Protein AF-A0A534N889-F1 (afdb_monomer)

Nearest PDB structures (foldseek):
  6cfc-assembly1_A  TM=6.409E-01  e=2.423E+00  Campylobacter jejuni
  8gfq-assembly1_A  TM=6.200E-01  e=3.032E+00  Campylobacter jejuni

Radius of gyration: 15.73 Å; Cα contacts (8 Å, |Δi|>4): 62; chains: 1; bounding box: 34×34×41 Å

Mean predicted aligned error: 10.0 Å

Sequence (106 aa):
QLKPSTFAWIAGRNPDIGDGAAVSEDPVIDVRLAIRYFGWLERSFHRREEALMAYNAGPGRMRHYKRVGIPPAVRAYPRKVMREYERFARLAGRQDPRDVMLARAN

Solvent-accessible surface area (backbone atoms only — not comparable to full-atom values): 6283 Å² total; per-residue (Å²): 133,80,51,71,70,56,47,50,58,48,27,73,73,39,63,92,74,39,62,78,82,76,50,92,78,44,71,67,51,49,50,53,52,50,52,55,50,48,55,50,33,40,74,75,25,91,43,69,57,53,19,47,27,19,70,77,63,34,60,71,53,40,62,49,25,76,75,76,55,71,54,68,75,51,67,49,43,36,62,55,52,50,54,53,48,53,52,50,48,58,73,60,56,82,57,57,82,65,56,70,62,57,72,74,75,117

Foldseek 3Di:
DQDLVNLLVLCVVCVVLHHSPPQPPDPVSVVVSVVVQLVVLCVVPVDNLLSQLCRVCPPVVSVVCVPVPDDPVSNCRVVVVVVVVVVVCVVVPPDDPVNVVVVVVD

Secondary structure (DSSP, 8-state):
---HHHHHHHHTT-TTT--TTTTTS-HHHHHHHHHHHHHHHHHHSSSHHHHHHHHHH-HHHHHHHHHH---HHHHTHHHHHHHHHHHHHHHTTT--TTHHHHTT--

Structure (mmCIF, N/CA/C/O backbone):
data_AF-A0A534N889-F1
#
_entry.id   AF-A0A534N889-F1
#
loop_
_atom_site.group_PDB
_atom_site.id
_atom_site.type_symbol
_atom_site.label_atom_id
_atom_site.label_alt_id
_atom_site.label_comp_id
_atom_site.label_asym_id
_atom_site.label_entity_id
_atom_site.label_seq_id
_atom_site.pdbx_PDB_ins_code
_atom_site.Cartn_x
_atom_site.Cartn_y
_atom_site.Cartn_z
_atom_site.occupancy
_atom_site.B_iso_or_equiv
_atom_site.auth_seq_id
_atom_site.auth_comp_id
_atom_site.auth_asym_id
_atom_site.auth_atom_id
_atom_site.pdbx_PDB_model_num
ATOM 1 N N . GLN A 1 1 ? 3.783 2.123 -8.141 1.00 55.53 1 GLN A N 1
ATOM 2 C CA . GLN A 1 1 ? 5.107 2.720 -7.914 1.00 55.53 1 GLN A CA 1
ATOM 3 C C . GLN A 1 1 ? 5.433 2.623 -6.436 1.00 55.53 1 GLN A C 1
ATOM 5 O O . GLN A 1 1 ? 4.734 3.232 -5.626 1.00 55.53 1 GLN A O 1
ATOM 10 N N . LEU A 1 2 ? 6.391 1.764 -6.082 1.00 55.22 2 LEU A N 1
ATOM 11 C CA . LEU A 1 2 ? 6.935 1.698 -4.727 1.00 55.22 2 LEU A CA 1
ATOM 12 C C . LEU A 1 2 ? 7.663 3.014 -4.438 1.00 55.22 2 LEU A C 1
ATOM 14 O O . LEU A 1 2 ? 8.301 3.583 -5.317 1.00 55.22 2 LEU A O 1
ATOM 18 N N . LYS A 1 3 ? 7.552 3.533 -3.214 1.00 58.84 3 LYS A N 1
ATOM 19 C CA . LYS A 1 3 ? 8.386 4.677 -2.829 1.00 58.84 3 LYS A CA 1
ATOM 20 C C . LYS A 1 3 ? 9.838 4.197 -2.694 1.00 58.84 3 LYS A C 1
ATOM 22 O O . LYS A 1 3 ? 10.024 3.131 -2.107 1.00 58.84 3 LYS A O 1
ATOM 27 N N . PRO A 1 4 ? 10.850 4.980 -3.108 1.00 51.06 4 PRO A N 1
ATOM 28 C CA . PRO A 1 4 ? 12.261 4.601 -2.959 1.00 51.06 4 PRO A CA 1
ATOM 29 C C . PRO A 1 4 ? 12.643 4.202 -1.524 1.00 51.06 4 PRO A C 1
ATOM 31 O O . PRO A 1 4 ? 13.384 3.251 -1.306 1.00 51.06 4 PRO A O 1
ATOM 34 N N . SER A 1 5 ? 12.053 4.853 -0.514 1.00 52.56 5 SER A N 1
ATOM 35 C CA . SER A 1 5 ? 12.255 4.494 0.897 1.00 52.56 5 SER A CA 1
ATOM 36 C C . SER A 1 5 ? 11.585 3.178 1.310 1.00 52.56 5 SER A C 1
ATOM 38 O O . SER A 1 5 ? 12.095 2.475 2.178 1.00 52.56 5 SER A O 1
ATOM 40 N N . THR A 1 6 ? 10.460 2.816 0.687 1.00 62.09 6 THR A N 1
ATOM 41 C CA . THR A 1 6 ? 9.838 1.496 0.849 1.00 62.09 6 THR A CA 1
ATOM 42 C C . THR A 1 6 ? 10.700 0.432 0.180 1.00 62.09 6 THR A C 1
ATOM 44 O O . THR A 1 6 ? 10.930 -0.613 0.772 1.00 62.09 6 THR A O 1
ATOM 47 N N . PHE A 1 7 ? 11.239 0.725 -1.000 1.00 63.03 7 PHE A N 1
ATOM 48 C CA . PHE A 1 7 ? 12.126 -0.167 -1.735 1.00 63.03 7 PHE A CA 1
ATOM 49 C C . PHE A 1 7 ? 13.418 -0.478 -0.959 1.00 63.03 7 PHE A C 1
ATOM 51 O O . PHE A 1 7 ? 13.702 -1.643 -0.695 1.00 63.03 7 PHE A O 1
ATOM 58 N N . ALA A 1 8 ? 14.125 0.547 -0.469 1.00 57.69 8 ALA A N 1
ATOM 59 C CA . ALA A 1 8 ? 15.330 0.378 0.350 1.00 57.69 8 ALA A CA 1
ATOM 60 C C . ALA A 1 8 ? 15.066 -0.418 1.644 1.00 57.69 8 ALA A C 1
ATOM 62 O O . ALA A 1 8 ? 15.860 -1.274 2.035 1.00 57.69 8 ALA A O 1
ATOM 63 N N . TRP A 1 9 ? 13.914 -0.191 2.289 1.00 62.03 9 TRP A N 1
ATOM 64 C CA . TRP A 1 9 ? 13.508 -0.955 3.473 1.00 62.03 9 TRP A CA 1
ATOM 65 C C . TRP A 1 9 ? 13.227 -2.435 3.154 1.00 62.03 9 TRP A C 1
ATOM 67 O O . TRP A 1 9 ? 13.544 -3.308 3.962 1.00 62.03 9 TRP A O 1
ATOM 77 N N . ILE A 1 10 ? 12.636 -2.732 1.990 1.00 65.75 10 ILE A N 1
ATOM 78 C CA . ILE A 1 10 ? 12.335 -4.105 1.557 1.00 65.75 10 ILE A CA 1
ATOM 79 C C . ILE A 1 10 ? 13.614 -4.843 1.153 1.00 65.75 10 ILE A C 1
ATOM 81 O O . ILE A 1 10 ? 13.797 -5.980 1.592 1.00 65.75 10 ILE A O 1
ATOM 85 N N . ALA A 1 11 ? 14.484 -4.216 0.357 1.00 58.28 11 ALA A N 1
ATOM 86 C CA . ALA A 1 11 ? 15.732 -4.808 -0.125 1.00 58.28 11 ALA A CA 1
ATOM 87 C C . ALA A 1 11 ? 16.656 -5.197 1.041 1.00 58.28 11 ALA A C 1
ATOM 89 O O . ALA A 1 11 ? 17.093 -6.340 1.129 1.00 58.28 11 ALA A O 1
ATOM 90 N N . GLY A 1 12 ? 16.822 -4.317 2.038 1.00 60.47 12 GLY A N 1
ATOM 91 C CA . GLY A 1 12 ? 17.615 -4.620 3.238 1.00 60.47 12 GLY A CA 1
ATOM 92 C C . GLY A 1 12 ? 17.070 -5.766 4.106 1.00 60.47 12 GLY A C 1
ATOM 93 O O . GLY A 1 12 ? 17.785 -6.290 4.954 1.00 60.47 12 GLY A O 1
ATOM 94 N N . ARG A 1 13 ? 15.808 -6.175 3.911 1.00 65.00 13 ARG A N 1
ATOM 95 C CA . ARG A 1 13 ? 15.161 -7.277 4.644 1.00 65.00 13 ARG A CA 1
ATOM 96 C C . ARG A 1 13 ? 15.039 -8.563 3.815 1.00 65.00 13 ARG A C 1
ATOM 98 O O . ARG A 1 13 ? 14.609 -9.576 4.359 1.00 65.00 13 ARG A O 1
ATOM 105 N N . ASN A 1 14 ? 15.389 -8.514 2.527 1.00 61.88 14 ASN A N 1
ATOM 106 C CA . ASN A 1 14 ? 15.339 -9.633 1.582 1.00 61.88 14 ASN A CA 1
ATOM 107 C C . ASN A 1 14 ? 16.629 -9.677 0.743 1.00 61.88 14 ASN A C 1
ATOM 109 O O . ASN A 1 14 ? 16.566 -9.513 -0.478 1.00 61.88 14 ASN A O 1
ATOM 113 N N . PRO A 1 15 ? 17.795 -9.877 1.386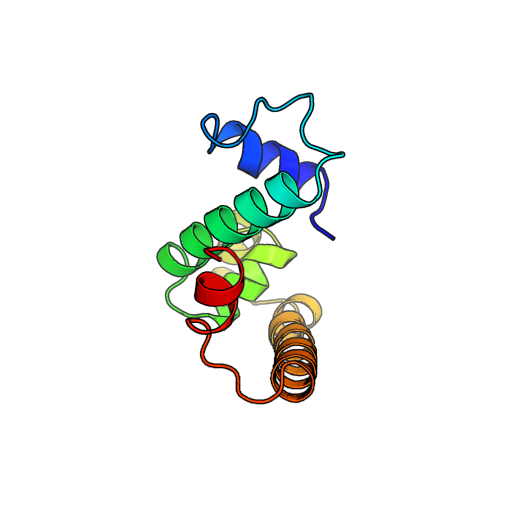 1.00 61.25 15 PRO A N 1
ATOM 114 C CA . PRO A 1 15 ? 19.088 -9.831 0.703 1.00 61.25 15 PRO A CA 1
ATOM 115 C C . PRO A 1 15 ? 19.250 -10.943 -0.347 1.00 61.25 15 PRO A C 1
ATOM 117 O O . PRO A 1 15 ? 20.098 -10.839 -1.222 1.00 61.25 15 PRO A O 1
ATOM 120 N N . ASP A 1 16 ? 18.424 -11.993 -0.289 1.00 64.62 16 ASP A N 1
ATOM 121 C CA . ASP A 1 16 ? 18.392 -13.099 -1.251 1.00 64.62 16 ASP A CA 1
ATOM 122 C C . ASP A 1 16 ? 17.700 -12.749 -2.582 1.00 64.62 16 ASP A C 1
ATOM 124 O O . ASP A 1 16 ? 17.803 -13.513 -3.538 1.00 64.62 16 ASP A O 1
ATOM 128 N N . ILE A 1 17 ? 16.981 -11.621 -2.657 1.00 58.06 17 ILE A N 1
ATOM 129 C CA . ILE A 1 17 ? 16.333 -11.153 -3.894 1.00 58.06 17 ILE A CA 1
ATOM 130 C C . ILE A 1 17 ? 17.195 -10.105 -4.628 1.00 58.06 17 ILE A C 1
ATOM 132 O O . ILE A 1 17 ? 17.065 -9.968 -5.843 1.00 58.06 17 ILE A O 1
ATOM 136 N N . GLY A 1 18 ? 18.092 -9.403 -3.928 1.00 54.81 18 GLY A N 1
ATOM 137 C CA . GLY A 1 18 ? 19.055 -8.470 -4.521 1.00 54.81 18 GLY A CA 1
ATOM 138 C C . GLY A 1 18 ? 19.796 -7.638 -3.468 1.00 54.81 18 GLY A C 1
ATOM 139 O O . GLY A 1 18 ? 19.288 -7.450 -2.359 1.00 54.81 18 GLY A O 1
ATOM 140 N N . ASP A 1 19 ? 20.993 -7.139 -3.803 1.00 55.62 19 ASP A N 1
ATOM 141 C CA . ASP A 1 19 ? 21.714 -6.192 -2.946 1.00 55.62 19 ASP A CA 1
ATOM 142 C C . ASP A 1 19 ? 21.056 -4.805 -3.000 1.00 55.62 19 ASP A C 1
ATOM 144 O O . ASP A 1 19 ? 20.455 -4.413 -3.991 1.00 55.62 19 ASP A O 1
ATOM 148 N N . GLY A 1 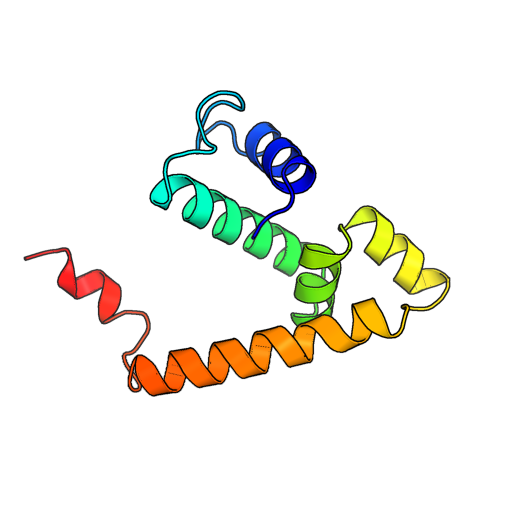20 ? 21.100 -4.043 -1.913 1.00 53.16 20 GLY A N 1
ATOM 149 C CA . GLY A 1 20 ? 20.359 -2.784 -1.804 1.00 53.16 20 GLY A CA 1
ATOM 150 C C . GLY A 1 20 ? 20.800 -1.650 -2.743 1.00 53.16 20 GLY A C 1
ATOM 151 O O . GLY A 1 20 ? 20.269 -0.552 -2.584 1.00 53.16 20 GLY A O 1
ATOM 152 N N . ALA A 1 21 ? 21.741 -1.864 -3.674 1.00 48.31 21 A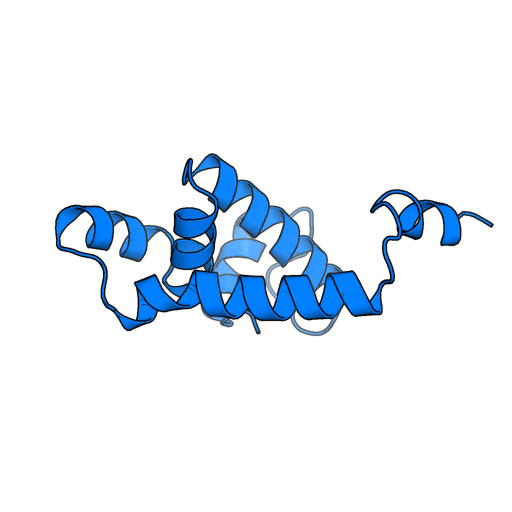LA A N 1
ATOM 153 C CA . ALA A 1 21 ? 22.335 -0.808 -4.494 1.00 48.31 21 ALA A CA 1
ATOM 154 C C . ALA A 1 21 ? 22.005 -0.898 -5.998 1.00 48.31 21 ALA A C 1
ATOM 156 O O . ALA A 1 21 ? 21.891 0.147 -6.633 1.00 48.31 21 ALA A O 1
ATOM 157 N N . ALA A 1 22 ? 21.791 -2.090 -6.571 1.00 49.16 22 ALA A N 1
ATOM 158 C CA . ALA A 1 22 ? 21.641 -2.255 -8.031 1.00 49.16 22 ALA A CA 1
ATOM 159 C C . ALA A 1 22 ? 20.203 -2.509 -8.538 1.00 49.16 22 ALA A C 1
ATOM 161 O O . ALA A 1 22 ? 19.978 -2.732 -9.723 1.00 49.16 22 ALA A O 1
ATOM 162 N N . VAL A 1 23 ? 19.201 -2.509 -7.657 1.00 53.25 23 VAL A N 1
ATOM 163 C CA . VAL A 1 23 ? 17.944 -3.241 -7.928 1.00 53.25 23 VAL A CA 1
ATOM 164 C C . VAL A 1 23 ? 16.806 -2.359 -8.464 1.00 53.25 23 VAL A C 1
ATOM 166 O O . VAL A 1 23 ? 15.725 -2.849 -8.773 1.00 53.25 23 VAL A O 1
ATOM 169 N N . SER A 1 24 ? 17.033 -1.055 -8.630 1.00 56.31 24 SER A N 1
ATOM 170 C CA . SER A 1 24 ? 15.978 -0.122 -9.056 1.00 56.31 24 SER A CA 1
ATOM 171 C C . SER A 1 24 ? 15.653 -0.165 -10.561 1.00 56.31 24 SER A C 1
ATOM 173 O O . SER A 1 24 ? 14.728 0.532 -10.978 1.00 56.31 24 SER A O 1
ATOM 175 N N . GLU A 1 25 ? 16.379 -0.941 -11.375 1.00 66.00 25 GLU A N 1
ATOM 176 C CA . GLU A 1 25 ? 16.241 -0.931 -12.845 1.00 66.00 25 GLU A CA 1
ATOM 177 C C . GLU A 1 25 ? 15.706 -2.242 -13.450 1.00 66.00 25 GLU A C 1
ATOM 179 O O . GLU A 1 25 ? 15.225 -2.227 -14.583 1.00 66.00 25 GLU A O 1
ATOM 184 N N . ASP A 1 26 ? 15.712 -3.361 -12.710 1.00 74.12 26 ASP A N 1
ATOM 185 C CA . ASP A 1 26 ? 15.146 -4.630 -13.192 1.00 74.12 26 ASP A CA 1
ATOM 186 C C . ASP A 1 26 ? 13.674 -4.789 -12.750 1.00 74.12 26 ASP A C 1
ATOM 188 O O . ASP A 1 26 ? 13.402 -5.052 -11.568 1.00 74.12 26 ASP A O 1
ATOM 192 N N . PRO A 1 27 ? 12.697 -4.706 -13.678 1.00 76.31 27 PRO A N 1
ATOM 193 C CA . PRO A 1 27 ? 11.280 -4.838 -13.345 1.00 76.31 27 PRO A CA 1
ATOM 194 C C . PRO A 1 27 ? 10.919 -6.212 -12.758 1.00 76.31 27 PRO A C 1
ATOM 196 O O . PRO A 1 27 ? 9.936 -6.326 -12.023 1.00 76.31 27 PRO A O 1
ATOM 199 N N . VAL A 1 28 ? 11.687 -7.269 -13.047 1.00 81.50 28 VAL A N 1
ATOM 200 C CA . VAL A 1 28 ? 11.458 -8.605 -12.481 1.00 81.50 28 VAL A CA 1
ATOM 201 C C . VAL A 1 28 ? 11.778 -8.611 -10.992 1.00 81.50 28 VAL A C 1
ATOM 203 O O . VAL A 1 28 ? 11.003 -9.160 -10.199 1.00 81.50 28 VAL A O 1
ATOM 206 N N . ILE A 1 29 ? 12.896 -8.003 -10.597 1.00 76.50 29 ILE A N 1
ATOM 207 C CA . ILE A 1 29 ? 13.288 -7.956 -9.190 1.00 76.50 29 ILE A CA 1
ATOM 208 C C . ILE A 1 29 ? 12.360 -7.029 -8.405 1.00 76.50 29 ILE A C 1
ATOM 210 O O . ILE A 1 29 ? 11.909 -7.397 -7.317 1.00 76.50 29 ILE A O 1
ATOM 214 N N . ASP A 1 30 ? 11.982 -5.894 -8.991 1.00 73.31 30 ASP A N 1
ATOM 215 C CA . ASP A 1 30 ? 11.064 -4.932 -8.378 1.00 73.31 30 ASP A CA 1
ATOM 216 C C . ASP A 1 30 ? 9.702 -5.584 -8.048 1.00 73.31 30 ASP A C 1
ATOM 218 O O . ASP A 1 30 ? 9.187 -5.492 -6.927 1.00 73.31 30 ASP A O 1
ATOM 222 N N . VAL A 1 31 ? 9.162 -6.387 -8.975 1.00 80.12 31 VAL A N 1
ATOM 223 C CA . VAL A 1 31 ? 7.931 -7.166 -8.748 1.00 80.12 31 VAL A CA 1
ATOM 224 C C . VAL A 1 31 ? 8.121 -8.258 -7.688 1.00 80.12 31 VAL A C 1
ATOM 226 O O . VAL A 1 31 ? 7.252 -8.428 -6.828 1.00 80.12 31 VAL A O 1
ATOM 229 N N . ARG A 1 32 ? 9.238 -8.999 -7.697 1.00 82.62 32 ARG A N 1
ATOM 230 C CA . ARG A 1 32 ? 9.509 -10.051 -6.694 1.00 82.62 32 ARG A CA 1
ATOM 231 C C . ARG A 1 32 ? 9.602 -9.478 -5.280 1.00 82.62 32 ARG A C 1
ATOM 233 O O . ARG A 1 32 ? 8.995 -10.031 -4.356 1.00 82.62 32 ARG A O 1
ATOM 240 N N . LEU A 1 33 ? 10.303 -8.356 -5.116 1.00 79.31 33 LEU A N 1
ATOM 241 C CA . LEU A 1 33 ? 10.385 -7.628 -3.849 1.00 79.31 33 LEU A CA 1
ATOM 242 C C . LEU A 1 33 ? 9.000 -7.141 -3.410 1.00 79.31 33 LEU A C 1
ATOM 244 O O . LEU A 1 33 ? 8.622 -7.345 -2.252 1.00 79.31 33 LEU A O 1
ATOM 248 N N . ALA A 1 34 ? 8.211 -6.574 -4.328 1.00 80.06 34 ALA A N 1
ATOM 249 C CA . ALA A 1 34 ? 6.852 -6.120 -4.042 1.00 80.06 34 ALA A CA 1
ATOM 250 C C . ALA A 1 34 ? 5.944 -7.261 -3.547 1.00 80.06 34 ALA A C 1
ATOM 252 O O . ALA A 1 34 ? 5.259 -7.102 -2.534 1.00 80.06 34 ALA A O 1
ATOM 253 N N . ILE A 1 35 ? 5.971 -8.425 -4.210 1.00 85.38 35 ILE A N 1
ATOM 254 C CA . ILE A 1 35 ? 5.190 -9.612 -3.821 1.00 85.38 35 ILE A CA 1
ATOM 255 C C . ILE A 1 35 ? 5.599 -10.091 -2.429 1.00 85.38 35 ILE A C 1
ATOM 257 O O . ILE A 1 35 ? 4.740 -10.307 -1.568 1.00 85.38 35 ILE A O 1
ATOM 261 N N . ARG A 1 36 ? 6.904 -10.237 -2.173 1.00 85.69 36 ARG A N 1
ATOM 262 C CA . ARG A 1 36 ? 7.374 -10.746 -0.881 1.00 85.69 36 ARG A CA 1
ATOM 263 C C . ARG A 1 36 ? 7.062 -9.777 0.257 1.00 85.69 36 ARG A C 1
ATOM 265 O O . ARG A 1 36 ? 6.612 -10.207 1.324 1.00 85.69 36 ARG A O 1
ATOM 272 N N . TYR A 1 37 ? 7.239 -8.479 0.026 1.00 83.12 37 TYR A N 1
ATOM 273 C CA . TYR A 1 37 ? 6.857 -7.453 0.987 1.00 83.12 37 TYR A CA 1
ATOM 274 C C . TYR A 1 37 ? 5.361 -7.473 1.283 1.00 83.12 37 TYR A C 1
ATOM 276 O O . TYR A 1 37 ? 4.964 -7.447 2.450 1.00 83.12 37 TYR A O 1
ATOM 284 N N . PHE A 1 38 ? 4.528 -7.565 0.245 1.00 87.56 38 PHE A N 1
ATOM 285 C CA . PHE A 1 38 ? 3.088 -7.622 0.432 1.00 87.56 38 PHE A CA 1
ATOM 286 C C . PHE A 1 38 ? 2.671 -8.873 1.214 1.00 87.56 38 PHE A C 1
ATOM 288 O O . PHE A 1 38 ? 1.904 -8.760 2.166 1.00 87.56 38 PHE A O 1
ATOM 295 N N . GLY A 1 39 ? 3.268 -10.035 0.934 1.00 90.25 39 GLY A N 1
ATOM 296 C CA . GLY A 1 39 ? 3.047 -11.249 1.726 1.00 90.25 39 GLY A CA 1
ATOM 297 C C . GLY A 1 39 ? 3.441 -11.097 3.203 1.00 90.25 39 GLY A C 1
ATOM 298 O O . GLY A 1 39 ? 2.756 -11.610 4.089 1.00 90.25 39 GLY A O 1
ATOM 299 N N . TRP A 1 40 ? 4.516 -10.361 3.508 1.00 90.12 40 TRP A N 1
ATOM 300 C CA . TRP A 1 40 ? 4.858 -10.019 4.895 1.00 90.12 40 TRP A CA 1
ATOM 301 C C . TRP A 1 40 ? 3.817 -9.091 5.541 1.00 90.12 40 TRP A C 1
ATOM 303 O O . TRP A 1 40 ? 3.477 -9.280 6.714 1.00 90.12 40 TRP A O 1
ATOM 313 N N . LEU A 1 41 ? 3.283 -8.121 4.795 1.00 90.44 41 LEU A N 1
ATOM 314 C CA . LEU A 1 41 ? 2.212 -7.248 5.276 1.00 90.44 41 LEU A CA 1
ATOM 315 C C . LEU A 1 41 ? 0.928 -8.028 5.557 1.00 90.44 41 LEU A C 1
ATOM 317 O O . LEU A 1 41 ? 0.325 -7.793 6.596 1.00 90.44 41 LEU A O 1
ATOM 321 N N . GLU A 1 42 ? 0.540 -8.979 4.710 1.00 93.44 42 GLU A N 1
ATOM 322 C CA . GLU A 1 42 ? -0.641 -9.820 4.956 1.00 93.44 42 GLU A CA 1
ATOM 323 C C . GLU A 1 42 ? -0.516 -10.657 6.234 1.00 93.44 42 GLU A C 1
ATOM 325 O O . GLU A 1 42 ? -1.477 -10.793 6.984 1.00 93.44 42 GLU A O 1
ATOM 330 N N . ARG A 1 43 ? 0.685 -11.166 6.539 1.00 94.19 43 ARG A N 1
ATOM 331 C CA . ARG A 1 43 ? 0.939 -11.856 7.816 1.00 94.19 43 ARG A CA 1
ATOM 332 C C . ARG A 1 43 ? 0.944 -10.902 9.010 1.00 94.19 43 ARG A C 1
ATOM 334 O O . ARG A 1 43 ? 0.561 -11.288 10.107 1.00 94.19 43 ARG A O 1
ATOM 341 N N . SER A 1 44 ? 1.388 -9.663 8.801 1.00 92.75 44 SER A N 1
ATOM 342 C CA . SER A 1 44 ? 1.491 -8.637 9.849 1.00 92.75 44 SER A CA 1
ATOM 343 C C . SER A 1 44 ? 0.167 -7.922 10.136 1.00 92.75 44 SER A C 1
ATOM 345 O O . SER A 1 44 ? -0.003 -7.340 11.206 1.00 92.75 44 SER A O 1
ATOM 347 N N . PHE A 1 45 ? -0.746 -7.919 9.166 1.00 90.81 45 PHE A N 1
ATOM 348 C CA . PHE A 1 45 ? -2.041 -7.257 9.209 1.00 90.81 45 PHE A CA 1
ATOM 349 C C . PHE A 1 45 ? -3.103 -8.253 8.734 1.00 90.81 45 PHE A C 1
ATOM 351 O O . PHE A 1 45 ? -3.282 -8.455 7.539 1.00 90.81 45 PHE A O 1
ATOM 358 N N . HIS A 1 46 ? -3.836 -8.846 9.681 1.00 85.88 46 HIS A N 1
ATOM 359 C CA . HIS A 1 46 ? -4.793 -9.946 9.466 1.00 85.88 46 HIS A CA 1
ATOM 360 C C . HIS A 1 46 ? -5.919 -9.674 8.450 1.00 85.88 46 HIS A C 1
ATOM 362 O O . HIS A 1 46 ? -6.634 -10.592 8.060 1.00 85.88 46 HIS A O 1
ATOM 368 N N . ARG A 1 47 ? -6.115 -8.418 8.031 1.00 94.12 47 ARG A N 1
ATOM 369 C CA . ARG A 1 47 ? -7.087 -8.026 7.005 1.00 94.12 47 ARG A CA 1
ATOM 370 C C . ARG A 1 47 ? -6.356 -7.495 5.779 1.00 94.12 47 ARG A C 1
ATOM 372 O O . ARG A 1 47 ? -5.577 -6.550 5.892 1.00 94.12 47 ARG A O 1
ATOM 379 N N . ARG A 1 48 ? -6.703 -8.005 4.592 1.00 92.44 48 ARG A N 1
ATOM 380 C CA . ARG A 1 48 ? -6.171 -7.543 3.293 1.00 92.44 48 ARG A CA 1
ATOM 381 C C . ARG A 1 48 ? -6.241 -6.020 3.126 1.00 92.44 48 ARG A C 1
ATOM 383 O O . ARG A 1 48 ? -5.302 -5.410 2.625 1.00 92.44 48 ARG A O 1
ATOM 390 N N . GLU A 1 49 ? -7.325 -5.395 3.578 1.00 94.94 49 GLU A N 1
ATOM 391 C CA . GLU A 1 49 ? -7.481 -3.935 3.557 1.00 94.94 49 GLU A CA 1
ATOM 392 C C . GLU A 1 49 ? -6.417 -3.221 4.399 1.00 94.94 49 GLU A C 1
ATOM 394 O O . GLU A 1 49 ? -5.854 -2.222 3.962 1.00 94.94 49 GLU A O 1
ATOM 399 N N . GLU A 1 50 ? -6.105 -3.743 5.588 1.00 95.06 50 GLU A N 1
ATOM 400 C CA . GLU A 1 50 ? -5.051 -3.208 6.453 1.00 95.06 50 GLU A CA 1
ATOM 401 C C . GLU A 1 50 ? -3.665 -3.411 5.849 1.00 95.06 50 GLU A C 1
ATOM 403 O O . GLU A 1 50 ? -2.851 -2.492 5.905 1.00 95.06 50 GLU A O 1
ATOM 408 N N . ALA A 1 51 ? -3.415 -4.552 5.204 1.00 93.69 51 ALA A N 1
ATOM 409 C CA . ALA A 1 51 ? -2.176 -4.786 4.469 1.00 93.69 51 ALA A CA 1
ATOM 410 C C . ALA A 1 51 ? -2.007 -3.789 3.307 1.00 93.69 51 ALA A C 1
ATOM 412 O O . ALA A 1 51 ? -0.942 -3.195 3.159 1.00 93.69 51 ALA A O 1
ATOM 413 N N . LEU A 1 52 ? -3.063 -3.522 2.530 1.00 92.12 52 LEU A N 1
ATOM 414 C CA . LEU A 1 52 ? -3.049 -2.514 1.459 1.00 92.12 52 LEU A CA 1
ATOM 415 C C . LEU A 1 52 ? -2.849 -1.092 2.001 1.00 92.12 52 LEU A C 1
ATOM 417 O O . LEU A 1 52 ? -2.088 -0.307 1.434 1.00 92.12 52 LEU A O 1
ATOM 421 N N . MET A 1 53 ? -3.491 -0.751 3.119 1.00 94.06 53 MET A N 1
ATOM 422 C CA . MET A 1 53 ? -3.264 0.529 3.792 1.00 94.06 53 MET A CA 1
ATOM 423 C C . MET A 1 53 ? -1.820 0.654 4.290 1.00 94.06 53 MET A C 1
ATOM 425 O O . MET A 1 53 ? -1.192 1.692 4.084 1.00 94.06 53 MET A O 1
ATOM 429 N N . ALA A 1 54 ? -1.271 -0.401 4.894 1.00 92.69 54 ALA A N 1
ATOM 430 C CA . ALA A 1 54 ? 0.105 -0.452 5.374 1.00 92.69 54 ALA A CA 1
ATOM 431 C C . ALA A 1 54 ? 1.132 -0.426 4.236 1.00 92.69 54 ALA A C 1
ATOM 433 O O . ALA A 1 54 ? 2.196 0.158 4.409 1.00 92.69 54 ALA A O 1
ATOM 434 N N . TYR A 1 55 ? 0.810 -0.983 3.069 1.00 85.94 55 TYR A N 1
ATOM 435 C CA . TYR A 1 55 ? 1.647 -0.891 1.875 1.00 85.94 55 TYR A CA 1
ATOM 436 C C . TYR A 1 55 ? 1.828 0.568 1.432 1.00 85.94 55 TYR A C 1
ATOM 438 O O . TYR A 1 55 ? 2.939 1.007 1.152 1.00 85.94 55 TYR A O 1
ATOM 446 N N . ASN A 1 56 ? 0.746 1.354 1.436 1.00 86.94 56 ASN A N 1
ATOM 447 C CA . ASN A 1 56 ? 0.780 2.762 1.029 1.00 86.94 56 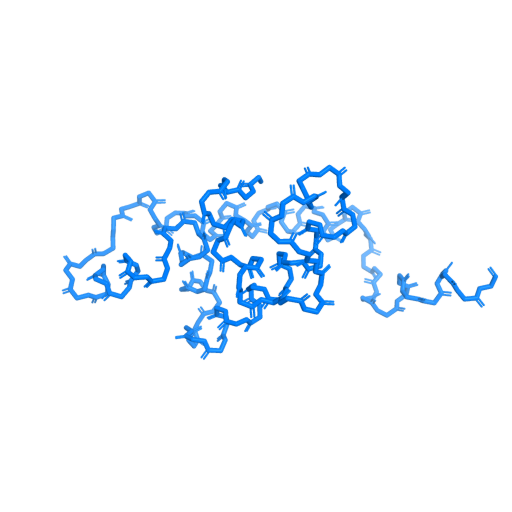ASN A CA 1
ATOM 448 C C . ASN A 1 56 ? 1.298 3.710 2.128 1.00 86.94 56 ASN A C 1
ATOM 450 O O . ASN A 1 56 ? 2.065 4.640 1.869 1.00 86.94 56 ASN A O 1
ATOM 454 N N . ALA A 1 57 ? 0.854 3.506 3.368 1.00 88.31 57 ALA A N 1
ATOM 455 C CA . ALA A 1 57 ? 1.171 4.383 4.494 1.00 88.31 57 ALA A CA 1
ATOM 456 C C . ALA A 1 57 ? 2.450 3.974 5.241 1.00 88.31 57 ALA A C 1
ATOM 458 O O . ALA A 1 57 ? 3.005 4.776 5.985 1.00 88.31 57 ALA A O 1
ATOM 459 N N . GLY A 1 58 ? 2.930 2.750 5.056 1.00 88.88 58 GLY A N 1
ATOM 460 C CA . GLY A 1 58 ? 3.971 2.134 5.868 1.00 88.88 58 GLY A CA 1
ATOM 461 C C . GLY A 1 58 ? 3.404 1.455 7.129 1.00 88.88 58 GLY A C 1
ATOM 462 O O . GLY A 1 58 ? 2.495 1.984 7.780 1.00 88.88 58 GLY A O 1
ATOM 463 N N . PRO A 1 59 ? 3.963 0.304 7.546 1.00 91.00 59 PRO A N 1
ATOM 464 C CA . PRO A 1 59 ? 3.432 -0.515 8.638 1.00 91.00 59 PRO A CA 1
ATOM 465 C C . PRO A 1 59 ? 3.515 0.170 10.011 1.00 91.00 59 PRO A C 1
ATOM 467 O O . PRO A 1 59 ? 2.616 0.012 10.835 1.00 91.00 59 PRO A O 1
ATOM 470 N N . GLY A 1 60 ? 4.562 0.966 10.261 1.00 89.56 60 GLY A N 1
ATOM 471 C CA . GLY A 1 60 ? 4.703 1.737 11.502 1.00 89.56 60 GLY A CA 1
ATOM 472 C C . GLY A 1 60 ? 3.614 2.802 11.654 1.00 89.56 60 GLY A C 1
ATOM 473 O O . GLY A 1 60 ? 2.941 2.860 12.684 1.00 89.56 60 GLY A O 1
ATOM 474 N N . ARG A 1 61 ? 3.369 3.583 10.591 1.00 91.12 61 ARG A N 1
ATOM 475 C CA . ARG A 1 61 ? 2.279 4.569 10.553 1.00 91.12 61 ARG A CA 1
ATOM 476 C C . ARG A 1 61 ? 0.915 3.900 10.658 1.00 91.12 61 ARG A C 1
ATOM 478 O O . ARG A 1 61 ? 0.083 4.368 11.424 1.00 91.12 61 ARG A O 1
ATOM 485 N N . MET A 1 62 ? 0.706 2.768 9.985 1.00 93.56 62 MET A N 1
ATOM 486 C CA . MET A 1 62 ? -0.555 2.033 10.090 1.00 93.56 62 MET A CA 1
ATOM 487 C C . MET A 1 62 ? -0.836 1.564 11.527 1.00 93.56 62 MET A C 1
ATOM 489 O O . MET A 1 62 ? -1.945 1.745 12.024 1.00 93.56 62 MET A O 1
ATOM 493 N N . ARG A 1 63 ? 0.173 1.045 12.244 1.00 94.31 63 ARG A N 1
ATOM 494 C CA . ARG A 1 63 ? 0.048 0.692 13.673 1.00 94.31 63 ARG A CA 1
ATOM 495 C C . ARG A 1 63 ? -0.291 1.891 14.561 1.00 94.31 63 ARG A C 1
ATOM 497 O O . ARG A 1 63 ? -1.004 1.742 15.550 1.00 94.31 63 ARG A O 1
ATOM 504 N N . HIS A 1 64 ? 0.206 3.080 14.231 1.00 95.31 64 HIS A N 1
ATOM 505 C CA . HIS A 1 64 ? -0.194 4.307 14.913 1.00 95.31 64 HIS A CA 1
ATOM 506 C C . HIS A 1 64 ? -1.650 4.683 14.588 1.00 95.31 64 HIS A C 1
ATOM 508 O O . HIS A 1 64 ? -2.444 4.855 15.507 1.00 95.31 64 HIS A O 1
ATOM 514 N N . TYR A 1 65 ? -2.042 4.693 13.311 1.00 95.31 65 TYR A N 1
ATOM 515 C CA . TYR A 1 65 ? -3.406 5.014 12.871 1.00 95.31 65 TYR A CA 1
ATOM 516 C C . TYR A 1 65 ? -4.482 4.078 13.424 1.00 95.31 65 TYR A C 1
ATOM 518 O O . TYR A 1 65 ? -5.596 4.521 13.683 1.00 95.31 65 TYR A O 1
ATOM 526 N N . LYS A 1 66 ? -4.167 2.803 13.681 1.00 93.50 66 LYS A N 1
ATOM 527 C CA . LYS A 1 66 ? -5.104 1.899 14.373 1.00 93.50 66 LYS A CA 1
ATOM 528 C C . LYS A 1 66 ? -5.460 2.366 15.788 1.00 93.50 66 LYS A C 1
ATOM 530 O O . LYS A 1 66 ? -6.517 1.996 16.279 1.00 93.50 66 LYS A O 1
ATOM 535 N N . ARG A 1 67 ? -4.599 3.163 16.428 1.00 95.25 67 ARG A N 1
ATOM 536 C CA . ARG A 1 67 ? -4.815 3.701 17.779 1.00 95.25 67 ARG A CA 1
ATOM 537 C C . ARG A 1 67 ? -5.475 5.076 17.764 1.00 95.25 67 ARG A C 1
ATOM 539 O O . ARG A 1 67 ? -6.320 5.340 18.604 1.00 95.25 67 ARG A O 1
ATOM 546 N N . VAL A 1 68 ? -5.090 5.938 16.821 1.00 96.75 68 VAL A N 1
ATOM 547 C CA . VAL A 1 68 ? -5.515 7.354 16.804 1.00 96.75 68 VAL A CA 1
ATOM 548 C C . VAL A 1 68 ? -6.600 7.676 15.774 1.00 96.75 68 VAL A C 1
ATOM 550 O O . VAL A 1 68 ? -7.073 8.804 15.705 1.00 96.75 68 VAL A O 1
ATOM 553 N N . GLY A 1 69 ? -6.989 6.699 14.956 1.00 97.25 69 GLY A N 1
ATOM 554 C CA . GLY A 1 69 ? -7.893 6.887 13.828 1.00 97.25 69 GLY A CA 1
ATOM 555 C C . GLY A 1 69 ? -7.157 6.891 12.487 1.00 97.25 69 GLY A C 1
ATOM 556 O O . GLY A 1 69 ? -6.061 7.434 12.333 1.00 97.25 69 GLY A O 1
ATOM 557 N N . ILE A 1 70 ? -7.772 6.248 11.491 1.00 96.31 70 ILE A N 1
ATOM 558 C CA . ILE A 1 70 ? -7.203 6.107 10.146 1.00 96.31 70 ILE A CA 1
ATOM 559 C C . ILE A 1 70 ? -7.640 7.293 9.276 1.00 96.31 70 ILE A C 1
ATOM 561 O O . ILE A 1 70 ? -8.854 7.448 9.069 1.00 96.31 70 ILE A O 1
ATOM 565 N N . PRO A 1 71 ? -6.692 8.072 8.708 1.00 96.62 71 PRO A N 1
ATOM 566 C CA . PRO A 1 71 ? -7.009 9.185 7.819 1.00 96.62 71 PRO A CA 1
ATOM 567 C C . PRO A 1 71 ? -7.843 8.746 6.602 1.00 96.62 71 PRO A C 1
ATOM 569 O O . PRO A 1 71 ? -7.569 7.679 6.036 1.00 96.62 71 PRO A O 1
ATOM 572 N N . PRO A 1 72 ? -8.798 9.568 6.121 1.00 96.12 72 PRO A N 1
ATOM 573 C CA . PRO A 1 72 ? -9.647 9.218 4.978 1.00 96.12 72 PRO A CA 1
ATOM 574 C C . PRO A 1 72 ? -8.864 8.807 3.724 1.00 96.12 72 PRO A C 1
ATOM 576 O O . PRO A 1 72 ? -9.209 7.825 3.070 1.00 96.12 72 PRO A O 1
ATOM 579 N N . ALA A 1 73 ? -7.755 9.492 3.425 1.00 88.88 73 ALA A N 1
ATOM 580 C CA . ALA A 1 73 ? -6.907 9.176 2.275 1.00 88.88 73 ALA A CA 1
ATOM 581 C C . ALA A 1 73 ? -6.271 7.775 2.358 1.00 88.88 73 ALA A C 1
ATOM 583 O O . ALA A 1 73 ? -6.148 7.093 1.341 1.00 88.88 73 ALA A O 1
ATOM 584 N N . VAL A 1 74 ? -5.901 7.329 3.565 1.00 91.88 74 VAL A N 1
ATOM 585 C CA . VAL A 1 74 ? -5.364 5.980 3.800 1.00 91.88 74 VAL A CA 1
ATOM 586 C C . VAL A 1 74 ? -6.485 4.952 3.658 1.00 91.88 74 VAL A C 1
ATOM 588 O O . VAL A 1 74 ? -6.327 3.977 2.927 1.00 91.88 74 VAL A O 1
ATOM 591 N N . ARG A 1 75 ? -7.652 5.218 4.257 1.00 95.75 75 ARG A N 1
ATOM 592 C CA . ARG A 1 75 ? -8.837 4.345 4.197 1.00 95.75 75 ARG A CA 1
ATOM 593 C C . ARG A 1 75 ? -9.378 4.150 2.779 1.00 95.75 75 ARG A C 1
ATOM 595 O O . ARG A 1 75 ? -9.902 3.089 2.465 1.00 95.75 75 ARG A O 1
ATOM 602 N N . ALA A 1 76 ? -9.244 5.154 1.914 1.00 93.06 76 ALA A N 1
ATOM 603 C CA . ALA A 1 76 ? -9.703 5.089 0.529 1.00 93.06 76 ALA A CA 1
ATOM 604 C C . ALA A 1 76 ? -8.786 4.257 -0.388 1.00 93.06 76 ALA A C 1
ATOM 606 O O . ALA A 1 76 ? -9.188 3.900 -1.498 1.00 93.06 76 ALA A O 1
ATOM 607 N N . TYR A 1 77 ? -7.552 3.967 0.036 1.00 89.38 77 TYR A N 1
ATOM 608 C CA . TYR A 1 77 ? -6.551 3.318 -0.810 1.00 89.38 77 TYR A CA 1
ATOM 609 C C . TYR A 1 77 ? -6.939 1.894 -1.256 1.00 89.38 77 TYR A C 1
ATOM 611 O O . TYR A 1 77 ? -6.880 1.641 -2.462 1.00 89.38 77 TYR A O 1
ATOM 619 N N . PRO A 1 78 ? -7.416 0.988 -0.373 1.00 93.94 78 PRO A N 1
ATOM 620 C CA . PRO A 1 78 ? -7.801 -0.366 -0.775 1.00 93.94 78 PRO A CA 1
ATOM 621 C C . PRO A 1 78 ? -8.840 -0.391 -1.899 1.00 93.94 78 PRO A C 1
ATOM 623 O O . PRO A 1 78 ? -8.668 -1.115 -2.874 1.00 93.94 78 PRO A O 1
ATOM 626 N N . ARG A 1 79 ? -9.866 0.470 -1.834 1.00 92.94 79 ARG A N 1
ATOM 627 C CA . ARG A 1 79 ? -10.898 0.567 -2.880 1.00 92.94 79 ARG A CA 1
ATOM 628 C C . ARG A 1 79 ? -10.307 0.920 -4.247 1.00 92.94 79 ARG A C 1
ATOM 630 O O . ARG A 1 79 ? -10.751 0.388 -5.260 1.00 92.94 79 ARG A O 1
ATOM 637 N N . LYS A 1 80 ? -9.310 1.811 -4.292 1.00 88.88 80 LYS A N 1
ATOM 638 C CA . LYS A 1 80 ? -8.626 2.171 -5.545 1.00 88.88 80 LYS A CA 1
ATOM 639 C C . LYS A 1 80 ? -7.867 0.973 -6.113 1.00 88.88 80 LYS A C 1
ATOM 641 O O . LYS A 1 80 ? -7.994 0.709 -7.300 1.00 88.88 80 LYS A O 1
ATOM 646 N N . VAL A 1 81 ? -7.137 0.241 -5.269 1.00 87.44 81 VAL A N 1
ATOM 647 C CA . VAL A 1 81 ? -6.386 -0.953 -5.690 1.00 87.44 81 VAL A CA 1
ATOM 648 C C . VAL A 1 81 ? -7.322 -2.045 -6.195 1.00 87.44 81 VAL A C 1
ATOM 650 O O . VAL A 1 81 ? -7.086 -2.585 -7.270 1.00 87.44 81 VAL A O 1
ATOM 653 N N . MET A 1 82 ? -8.407 -2.333 -5.473 1.00 88.38 82 MET A N 1
ATOM 654 C CA . MET A 1 82 ? -9.334 -3.398 -5.858 1.00 88.38 82 MET A CA 1
ATOM 655 C C . MET A 1 82 ? -10.058 -3.100 -7.173 1.00 88.38 82 MET A C 1
ATOM 657 O O . MET A 1 82 ? -10.220 -4.002 -7.984 1.00 88.38 82 MET A O 1
ATOM 661 N N . ARG A 1 83 ? -10.391 -1.833 -7.454 1.00 89.50 83 ARG A N 1
ATOM 662 C CA . ARG A 1 83 ? -10.948 -1.443 -8.759 1.00 89.50 83 ARG A CA 1
ATOM 663 C C . ARG A 1 83 ? -9.984 -1.739 -9.914 1.00 89.50 83 ARG A C 1
ATOM 665 O O . ARG A 1 83 ? -10.408 -2.231 -10.958 1.00 89.50 83 ARG A O 1
ATOM 672 N N . GLU A 1 84 ? -8.698 -1.429 -9.747 1.00 85.94 84 GLU A N 1
ATOM 673 C CA . GLU A 1 84 ? -7.685 -1.743 -10.764 1.00 85.94 84 GLU A CA 1
ATOM 674 C C . GLU A 1 84 ? -7.460 -3.255 -10.873 1.00 85.94 84 GLU A C 1
ATOM 676 O O . GLU A 1 84 ? -7.384 -3.776 -11.982 1.00 85.94 84 GLU A O 1
ATOM 681 N N . TYR A 1 85 ? -7.431 -3.970 -9.744 1.00 83.81 85 TYR A N 1
ATOM 682 C CA . TYR A 1 85 ? -7.349 -5.431 -9.711 1.00 83.81 85 TYR A CA 1
ATOM 683 C C . TYR A 1 85 ? -8.496 -6.078 -10.489 1.00 83.81 85 TYR A C 1
ATOM 685 O O . TYR A 1 85 ? -8.251 -6.906 -11.355 1.00 83.81 85 TYR A O 1
ATOM 693 N N . GLU A 1 86 ? -9.738 -5.657 -10.253 1.00 86.62 86 GLU A N 1
ATOM 694 C CA . GLU A 1 86 ? -10.904 -6.146 -10.990 1.00 86.62 86 GLU A CA 1
ATOM 695 C C . GLU A 1 86 ? -10.814 -5.827 -12.486 1.00 86.62 86 GLU A C 1
ATOM 697 O O . GLU A 1 86 ? -11.187 -6.653 -13.318 1.00 86.62 86 GLU A O 1
ATOM 702 N N . ARG A 1 87 ? -10.302 -4.641 -12.851 1.00 86.19 87 ARG A N 1
ATOM 703 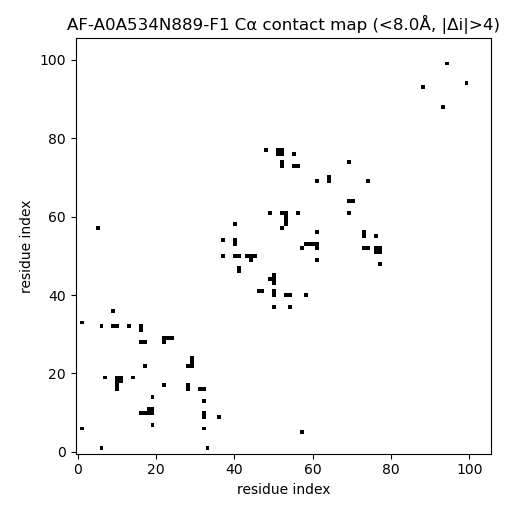C CA . ARG A 1 87 ? -10.054 -4.294 -14.256 1.00 86.19 87 ARG A CA 1
ATOM 704 C C . ARG A 1 87 ? -9.050 -5.259 -14.881 1.00 86.19 87 ARG A C 1
ATOM 706 O O . ARG A 1 87 ? -9.328 -5.792 -15.950 1.00 86.19 87 ARG A O 1
ATOM 713 N N . PHE A 1 88 ? -7.919 -5.501 -14.223 1.00 82.19 88 PHE A N 1
ATOM 714 C CA . PHE A 1 88 ? -6.900 -6.425 -14.717 1.00 82.19 88 PHE A CA 1
ATOM 715 C C . PHE A 1 88 ? -7.391 -7.870 -14.750 1.00 82.19 88 PHE A C 1
ATOM 717 O O . PHE A 1 88 ? -7.137 -8.552 -15.730 1.00 82.19 88 PHE A O 1
ATOM 724 N N . ALA A 1 89 ? -8.156 -8.318 -13.754 1.00 82.12 89 ALA A N 1
ATOM 725 C CA . ALA A 1 89 ? -8.733 -9.659 -13.723 1.00 82.12 89 ALA A CA 1
ATOM 726 C C . ALA A 1 89 ? -9.714 -9.899 -14.883 1.00 82.12 89 ALA A C 1
ATOM 728 O O . ALA A 1 89 ? -9.760 -10.994 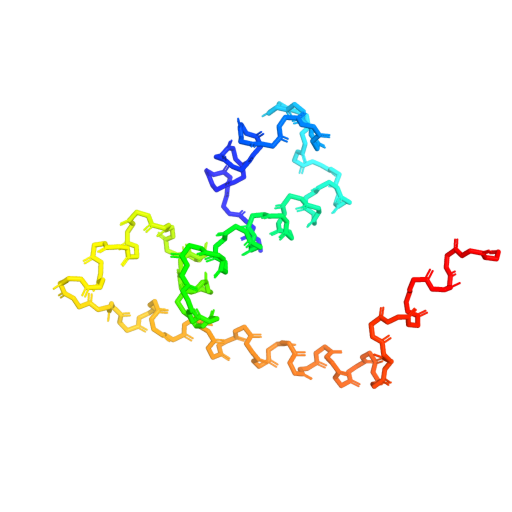-15.440 1.00 82.12 89 ALA A O 1
ATOM 729 N N . ARG A 1 90 ? -10.476 -8.870 -15.284 1.00 83.94 90 ARG A N 1
ATOM 730 C CA . ARG A 1 90 ? -11.329 -8.928 -16.482 1.00 83.94 90 ARG A CA 1
ATOM 731 C C . ARG A 1 90 ? -10.513 -8.967 -17.773 1.00 83.94 90 ARG A C 1
ATOM 733 O O . ARG A 1 90 ? -10.841 -9.749 -18.654 1.00 83.94 90 ARG A O 1
ATOM 740 N N . LEU A 1 91 ? -9.463 -8.150 -17.878 1.00 81.19 91 LEU A N 1
ATOM 741 C CA . LEU A 1 91 ? -8.593 -8.098 -19.063 1.00 81.19 91 LEU A CA 1
ATOM 742 C C . LEU A 1 91 ? -7.757 -9.371 -19.240 1.00 81.19 91 LEU A C 1
ATOM 744 O O . LEU A 1 91 ? -7.584 -9.833 -20.359 1.00 81.19 91 LEU A O 1
ATOM 748 N N . ALA A 1 92 ? -7.288 -9.956 -18.138 1.00 77.94 92 ALA A N 1
ATOM 749 C CA . ALA A 1 92 ? -6.620 -11.255 -18.108 1.00 77.94 92 ALA A CA 1
ATOM 750 C C . ALA A 1 92 ? -7.600 -12.431 -18.295 1.00 77.94 92 ALA A C 1
ATOM 752 O O . ALA A 1 92 ? -7.182 -13.583 -18.284 1.00 77.94 92 ALA A O 1
ATOM 753 N N . GLY A 1 93 ? -8.900 -12.139 -18.441 1.00 54.84 93 GLY A N 1
ATOM 754 C CA . GLY A 1 93 ? -9.931 -13.062 -18.892 1.00 54.84 93 GLY A CA 1
ATOM 755 C C . GLY A 1 93 ? -9.995 -14.372 -18.122 1.00 54.84 93 GLY A C 1
ATOM 756 O O . GLY A 1 93 ? -9.739 -15.398 -18.724 1.00 54.84 93 GLY A O 1
ATOM 757 N N . ARG A 1 94 ? -10.343 -14.367 -16.822 1.00 53.59 94 ARG A N 1
ATOM 758 C CA . ARG A 1 94 ? -10.566 -15.605 -16.032 1.00 53.59 94 ARG A CA 1
ATOM 759 C C . ARG A 1 94 ? -9.526 -16.717 -16.309 1.00 53.59 94 ARG A C 1
ATOM 761 O O . ARG A 1 94 ? -9.873 -17.890 -16.300 1.00 53.59 94 ARG A O 1
ATOM 768 N N . GLN A 1 95 ? -8.262 -16.367 -16.533 1.00 44.03 95 GLN A N 1
ATOM 769 C CA . GLN A 1 95 ? -7.188 -17.346 -16.448 1.00 44.03 95 GLN A CA 1
ATOM 770 C C . GLN A 1 95 ? -6.956 -17.621 -14.967 1.00 44.03 95 GLN A C 1
ATOM 772 O O . GLN A 1 95 ? -6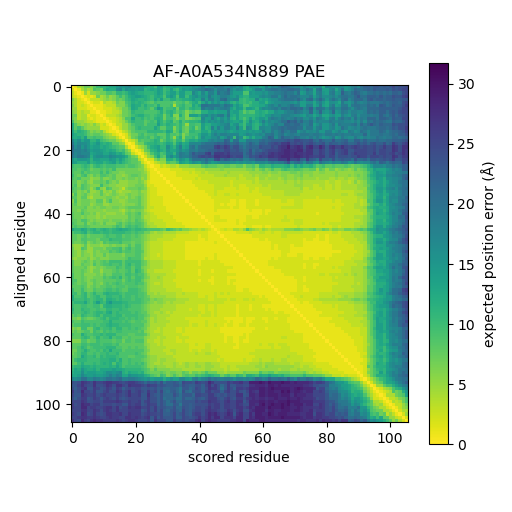.779 -16.691 -14.169 1.00 44.03 95 GLN A O 1
ATOM 777 N N . ASP A 1 96 ? -7.035 -18.894 -14.591 1.00 49.47 96 ASP A N 1
ATOM 778 C CA . ASP A 1 96 ? -6.595 -19.345 -13.279 1.00 49.47 96 ASP A CA 1
ATOM 779 C C . ASP A 1 96 ? -5.146 -18.844 -13.113 1.00 49.47 96 ASP A C 1
ATOM 781 O O . ASP A 1 96 ? -4.361 -18.943 -14.059 1.00 49.47 96 ASP A O 1
ATOM 785 N N . PRO A 1 97 ? -4.742 -18.276 -11.962 1.00 49.00 97 PRO A N 1
ATOM 786 C CA . 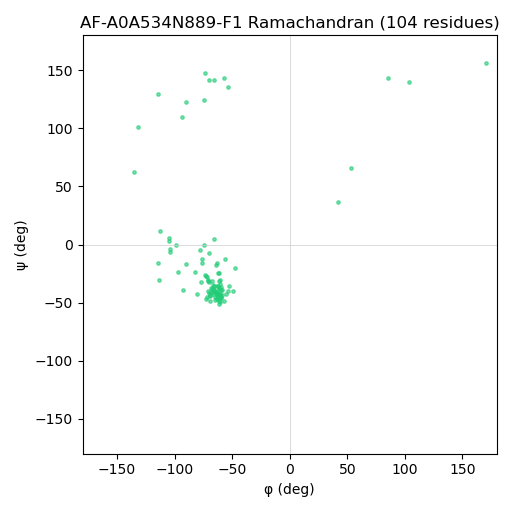PRO A 1 97 ? -3.349 -17.897 -11.710 1.00 49.00 97 PRO A CA 1
ATOM 787 C C . PRO A 1 97 ? -2.313 -18.983 -12.069 1.00 49.00 97 PRO A C 1
ATOM 789 O O . PRO A 1 97 ? -1.139 -18.669 -12.270 1.00 49.00 97 PRO A O 1
ATOM 792 N N . ARG A 1 98 ? -2.735 -20.249 -12.163 1.00 52.06 98 ARG A N 1
ATOM 793 C CA . ARG A 1 98 ? -1.941 -21.400 -12.615 1.00 52.06 98 ARG A CA 1
ATOM 794 C C . ARG A 1 98 ? -1.665 -21.430 -14.126 1.00 52.06 98 ARG A C 1
ATOM 796 O O . ARG A 1 98 ? -0.621 -21.945 -14.521 1.00 52.06 98 ARG A O 1
ATOM 803 N N . ASP A 1 99 ? -2.514 -20.833 -14.958 1.00 43.28 99 ASP A N 1
ATOM 804 C CA . ASP A 1 99 ? -2.378 -20.852 -16.425 1.00 43.28 99 ASP A CA 1
ATOM 805 C C . ASP A 1 99 ? -1.197 -19.991 -16.902 1.00 43.28 99 ASP A C 1
ATOM 807 O O . ASP A 1 99 ? -0.503 -20.323 -17.863 1.00 43.28 99 ASP A O 1
ATOM 811 N N . VAL A 1 100 ? -0.891 -18.918 -16.166 1.00 50.09 100 VAL A N 1
ATOM 812 C CA . VAL A 1 100 ? 0.236 -18.018 -16.465 1.00 50.09 100 VAL A CA 1
ATOM 813 C C . VAL A 1 100 ? 1.592 -18.672 -16.153 1.00 50.09 100 VAL A C 1
ATOM 815 O O . VAL A 1 100 ? 2.592 -18.348 -16.795 1.00 50.09 100 VAL A O 1
ATOM 818 N N . MET A 1 101 ? 1.653 -19.613 -15.199 1.00 44.34 101 MET A N 1
ATOM 819 C CA . MET A 1 101 ? 2.890 -20.346 -14.887 1.00 44.34 101 MET A CA 1
ATOM 820 C C . MET A 1 101 ? 3.204 -21.448 -15.907 1.00 44.34 101 MET A C 1
ATOM 822 O O . MET A 1 101 ? 4.377 -21.687 -16.183 1.00 44.34 101 MET A O 1
ATOM 826 N N . LEU A 1 102 ? 2.187 -22.084 -16.496 1.00 39.22 102 LEU A N 1
ATOM 827 C CA . LEU A 1 102 ? 2.371 -23.154 -17.486 1.00 39.22 102 LEU A CA 1
ATOM 828 C C . LEU A 1 102 ? 2.850 -22.634 -18.851 1.00 39.22 102 LEU A C 1
ATOM 830 O O . LEU A 1 102 ? 3.568 -23.336 -19.556 1.00 39.22 102 LEU A O 1
ATOM 834 N N . ALA A 1 103 ? 2.551 -21.379 -19.195 1.00 40.62 103 ALA A N 1
ATOM 835 C CA . ALA A 1 103 ? 2.979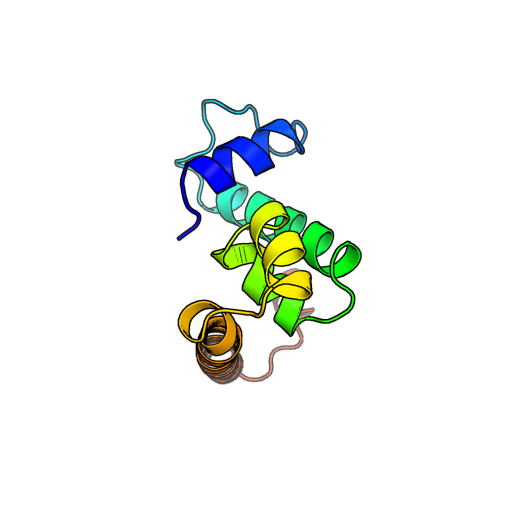 -20.771 -20.458 1.00 40.62 103 ALA A CA 1
ATOM 836 C C . ALA A 1 103 ? 4.494 -20.478 -20.556 1.00 40.62 103 ALA A C 1
ATOM 838 O O . ALA A 1 103 ? 4.967 -20.088 -21.618 1.00 40.62 103 ALA A O 1
ATOM 839 N N . ARG A 1 104 ? 5.267 -20.643 -19.471 1.00 41.47 104 ARG A N 1
ATOM 840 C CA . ARG A 1 104 ? 6.732 -20.439 -19.455 1.00 41.47 104 ARG A CA 1
ATOM 841 C C . ARG A 1 104 ? 7.552 -21.734 -19.434 1.00 41.47 104 ARG A C 1
ATOM 843 O O . ARG A 1 104 ? 8.767 -21.659 -19.283 1.00 41.47 104 ARG A O 1
ATOM 850 N N . ALA A 1 105 ? 6.904 -22.893 -19.551 1.00 38.22 105 ALA A N 1
ATOM 851 C CA . ALA A 1 105 ? 7.549 -24.203 -19.458 1.00 38.22 105 ALA A CA 1
ATOM 852 C C . ALA A 1 105 ? 7.568 -25.003 -20.777 1.00 38.22 105 ALA A C 1
ATOM 854 O O . ALA A 1 105 ? 7.909 -26.182 -20.738 1.00 38.22 105 ALA A O 1
ATOM 855 N N . ASN A 1 106 ? 7.233 -24.382 -21.915 1.00 34.69 106 ASN A N 1
ATOM 856 C CA . ASN A 1 106 ? 7.343 -24.985 -23.249 1.00 34.69 106 ASN A CA 1
ATOM 857 C C . ASN A 1 106 ? 8.332 -24.209 -24.115 1.00 34.69 106 ASN A C 1
ATOM 859 O O . ASN A 1 106 ? 8.209 -22.962 -24.141 1.00 34.69 106 ASN A O 1
#

pLDDT: mean 75.75, std 18.34, range [34.69, 97.25]